Protein AF-A0A5C5DEH4-F1 (afdb_monomer)

pLDDT: mean 75.94, std 17.12, range [36.03, 96.19]

Structure (mmCIF, N/CA/C/O backbone):
data_AF-A0A5C5DEH4-F1
#
_entry.id   AF-A0A5C5DEH4-F1
#
loop_
_atom_site.group_PDB
_atom_site.id
_atom_site.type_symbol
_atom_site.label_atom_id
_atom_site.label_alt_id
_atom_site.label_comp_id
_atom_site.label_asym_id
_atom_site.label_entity_id
_atom_site.label_seq_id
_atom_site.pdbx_PDB_ins_code
_atom_site.Cartn_x
_atom_site.Cartn_y
_atom_site.Cartn_z
_atom_site.occupancy
_atom_site.B_iso_or_equiv
_atom_site.auth_seq_id
_atom_site.auth_comp_id
_atom_site.auth_asym_id
_atom_site.auth_atom_id
_atom_site.pdbx_PDB_model_num
ATOM 1 N N . MET A 1 1 ? -1.082 -19.180 1.171 1.00 37.38 1 MET A N 1
ATOM 2 C CA . MET A 1 1 ? -1.265 -19.792 -0.161 1.00 37.38 1 MET A CA 1
ATOM 3 C C . MET A 1 1 ? -1.704 -18.663 -1.079 1.00 37.38 1 MET A C 1
ATOM 5 O O . MET A 1 1 ? -2.655 -17.980 -0.733 1.00 37.38 1 MET A O 1
ATOM 9 N N . PHE A 1 2 ? -0.924 -18.364 -2.115 1.00 36.03 2 PHE A N 1
ATOM 10 C CA . PHE A 1 2 ? -1.134 -17.233 -3.027 1.00 36.03 2 PHE A CA 1
ATOM 11 C C . PHE A 1 2 ? -2.339 -17.560 -3.925 1.00 36.03 2 PHE A C 1
ATOM 13 O O . PHE A 1 2 ? -2.311 -18.605 -4.573 1.00 36.03 2 PHE A O 1
ATOM 20 N N . ASN A 1 3 ? -3.408 -16.756 -3.894 1.00 38.78 3 ASN A N 1
ATOM 21 C CA . ASN A 1 3 ? -4.596 -16.985 -4.721 1.00 38.78 3 ASN A CA 1
ATOM 22 C C . ASN A 1 3 ? -4.449 -16.210 -6.048 1.00 38.78 3 ASN A C 1
ATOM 24 O O . ASN A 1 3 ? -4.452 -14.983 -6.010 1.00 38.78 3 ASN A O 1
ATOM 28 N N . PRO A 1 4 ? -4.291 -16.881 -7.201 1.00 43.84 4 PRO A N 1
ATOM 29 C CA . PRO A 1 4 ? -4.088 -16.219 -8.490 1.00 43.84 4 PRO A CA 1
ATOM 30 C C . PRO A 1 4 ? -5.355 -15.574 -9.077 1.00 43.84 4 PRO A C 1
ATOM 32 O O . PRO A 1 4 ? -5.254 -14.865 -10.070 1.00 43.84 4 PRO A O 1
ATOM 35 N N . GLU A 1 5 ? -6.541 -15.788 -8.495 1.00 49.38 5 GLU A N 1
ATOM 36 C CA . GLU A 1 5 ? -7.800 -15.190 -8.991 1.00 49.38 5 GLU A CA 1
ATOM 37 C C . GLU A 1 5 ? -8.014 -13.732 -8.554 1.00 49.38 5 GLU A C 1
ATOM 39 O O . GLU A 1 5 ? -9.020 -13.112 -8.881 1.00 49.38 5 GLU A O 1
ATOM 44 N N . VAL A 1 6 ? -7.075 -13.203 -7.781 1.00 49.25 6 VAL A N 1
ATOM 45 C CA . VAL A 1 6 ? -7.305 -12.093 -6.858 1.00 49.25 6 VAL A CA 1
ATOM 46 C C . VAL A 1 6 ? -6.378 -10.904 -7.148 1.00 49.25 6 VAL A C 1
ATOM 48 O O . VAL A 1 6 ? -6.716 -9.737 -6.964 1.00 49.25 6 VAL A O 1
ATOM 51 N N . PHE A 1 7 ? -5.212 -11.196 -7.706 1.00 46.97 7 PHE A N 1
ATOM 52 C CA . PHE A 1 7 ? -4.378 -10.217 -8.375 1.00 46.97 7 PHE A CA 1
ATOM 53 C C . PHE A 1 7 ? -3.646 -10.931 -9.512 1.00 46.97 7 PHE A C 1
ATOM 55 O O . PHE A 1 7 ? -3.293 -12.108 -9.406 1.00 46.97 7 PHE A O 1
ATOM 62 N N . THR A 1 8 ? -3.405 -10.226 -10.612 1.00 56.41 8 THR A N 1
ATOM 63 C CA . THR A 1 8 ? -2.538 -10.735 -11.682 1.00 56.41 8 THR A CA 1
ATOM 64 C C . THR A 1 8 ? -1.183 -10.061 -11.558 1.00 56.41 8 THR A C 1
ATOM 66 O O . THR A 1 8 ? -1.102 -8.834 -11.571 1.00 56.41 8 THR A O 1
ATOM 69 N N . LEU A 1 9 ? -0.127 -10.863 -11.418 1.00 53.75 9 LEU A N 1
ATOM 70 C CA . LEU A 1 9 ? 1.250 -10.389 -11.488 1.00 53.75 9 LEU A CA 1
ATOM 71 C C . LEU A 1 9 ? 1.756 -10.587 -12.919 1.00 53.75 9 LEU A C 1
ATOM 73 O O . LEU A 1 9 ? 2.084 -11.707 -13.312 1.00 53.75 9 LEU A O 1
ATOM 77 N N . ASN A 1 10 ? 1.827 -9.510 -13.693 1.00 55.53 10 ASN A N 1
ATOM 78 C CA . ASN A 1 10 ? 2.373 -9.545 -15.044 1.00 55.53 10 ASN A CA 1
ATOM 79 C C . ASN A 1 10 ? 3.846 -9.153 -15.006 1.00 55.53 10 ASN A C 1
ATOM 81 O O . ASN A 1 10 ? 4.188 -8.019 -14.680 1.00 55.53 10 ASN A O 1
ATOM 85 N N . LEU A 1 11 ? 4.736 -10.073 -15.371 1.00 53.50 11 LEU A N 1
ATOM 86 C CA . LEU A 1 11 ? 6.136 -9.731 -15.590 1.00 53.50 11 LEU A CA 1
ATOM 87 C C . LEU A 1 11 ? 6.254 -9.000 -16.934 1.00 53.50 11 LEU A C 1
ATOM 89 O O . LEU A 1 11 ? 6.162 -9.622 -17.990 1.00 53.50 11 LEU A O 1
ATOM 93 N N . ILE A 1 12 ? 6.444 -7.682 -16.900 1.00 68.12 12 ILE A N 1
ATOM 94 C CA . ILE A 1 12 ? 6.539 -6.857 -18.114 1.00 68.12 12 ILE A CA 1
ATOM 95 C C . ILE A 1 12 ? 7.970 -6.880 -18.666 1.00 68.12 12 ILE A C 1
ATOM 97 O O . ILE A 1 12 ? 8.179 -6.921 -19.876 1.00 68.12 12 ILE A O 1
ATOM 101 N N . THR A 1 13 ? 8.972 -6.902 -17.782 1.00 62.56 13 THR A N 1
ATOM 102 C CA . THR A 1 13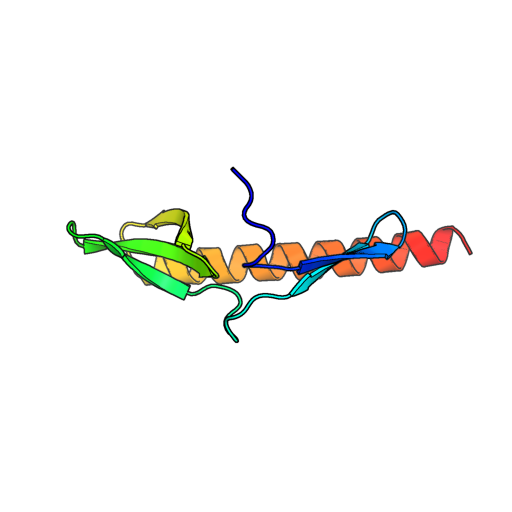 ? 10.389 -7.100 -18.133 1.00 62.56 13 THR A CA 1
ATOM 103 C C . THR A 1 13 ? 11.102 -7.859 -17.013 1.00 62.56 13 THR A C 1
ATOM 105 O O . THR A 1 13 ? 10.537 -8.037 -15.938 1.00 62.56 13 THR A O 1
ATOM 108 N N . GLY A 1 14 ? 12.364 -8.262 -17.216 1.00 65.25 14 GLY A N 1
ATOM 109 C CA . GLY A 1 14 ? 13.130 -9.045 -16.232 1.00 65.25 14 GLY A CA 1
ATOM 110 C C . GLY A 1 14 ? 13.203 -8.456 -14.814 1.00 65.25 14 GLY A C 1
ATOM 111 O O . GLY A 1 14 ? 13.438 -9.210 -13.878 1.00 65.25 14 GLY A O 1
ATOM 112 N N . ASN A 1 15 ? 12.952 -7.150 -14.646 1.00 64.94 15 ASN A N 1
ATOM 113 C CA . ASN A 1 15 ? 12.984 -6.460 -13.351 1.00 64.94 15 ASN A CA 1
ATOM 114 C C . ASN A 1 15 ? 11.713 -5.640 -13.048 1.00 64.94 15 ASN A C 1
ATOM 116 O O . ASN A 1 15 ? 11.723 -4.842 -12.114 1.00 64.94 15 ASN A O 1
ATOM 120 N N . VAL A 1 16 ? 10.647 -5.768 -13.846 1.00 50.44 16 VAL A N 1
ATOM 121 C CA . VAL A 1 16 ? 9.417 -4.975 -13.677 1.00 50.44 16 VAL A CA 1
ATOM 122 C C . VAL A 1 16 ? 8.216 -5.903 -13.691 1.00 50.44 16 VAL A C 1
ATOM 124 O O . VAL A 1 16 ? 7.994 -6.613 -14.674 1.00 50.44 16 VAL A O 1
ATOM 127 N N . ALA A 1 17 ? 7.435 -5.854 -12.615 1.00 64.81 17 ALA A N 1
ATOM 128 C CA . ALA A 1 17 ? 6.160 -6.539 -12.511 1.00 64.81 17 ALA A CA 1
ATOM 129 C C . ALA A 1 17 ? 5.029 -5.522 -12.325 1.00 64.81 17 ALA A C 1
ATOM 131 O O . ALA A 1 17 ? 5.158 -4.571 -11.558 1.00 64.81 17 ALA A O 1
ATOM 132 N N . GLU A 1 18 ? 3.930 -5.737 -13.033 1.00 57.00 18 GLU A N 1
ATOM 133 C CA . GLU A 1 18 ? 2.665 -5.036 -12.856 1.00 57.00 18 GLU A CA 1
ATOM 134 C C . GLU A 1 18 ? 1.761 -5.885 -11.961 1.00 57.00 18 GLU A C 1
ATOM 136 O O . GLU A 1 18 ? 1.659 -7.100 -12.146 1.00 57.00 18 GLU A O 1
ATOM 141 N N . VAL A 1 19 ? 1.122 -5.244 -10.983 1.00 63.12 19 VAL A N 1
ATOM 142 C CA . VAL A 1 19 ? 0.136 -5.873 -10.101 1.00 63.12 19 VAL A CA 1
ATOM 143 C C . VAL A 1 19 ? -1.230 -5.298 -10.450 1.00 63.12 19 VAL A C 1
ATOM 145 O O . VAL A 1 19 ? -1.488 -4.121 -10.211 1.00 63.12 19 VAL A O 1
ATOM 148 N N . ILE A 1 20 ? -2.106 -6.128 -11.007 1.00 60.53 20 ILE A N 1
ATOM 149 C CA . ILE A 1 20 ? -3.506 -5.777 -11.255 1.00 60.53 20 ILE A CA 1
ATOM 150 C C . ILE A 1 20 ? -4.326 -6.296 -10.078 1.00 60.53 20 ILE A C 1
ATOM 152 O O . ILE A 1 20 ? -4.299 -7.495 -9.814 1.00 60.53 20 ILE A O 1
ATOM 156 N N . THR A 1 21 ? -5.047 -5.409 -9.392 1.00 63.03 21 THR A N 1
ATOM 157 C CA . THR A 1 21 ? -5.953 -5.749 -8.280 1.00 63.03 21 THR A CA 1
ATOM 158 C C . THR A 1 21 ? -7.405 -5.522 -8.700 1.00 63.03 21 THR A C 1
ATOM 160 O O . THR A 1 21 ? -7.677 -4.679 -9.556 1.00 63.03 21 THR A O 1
ATOM 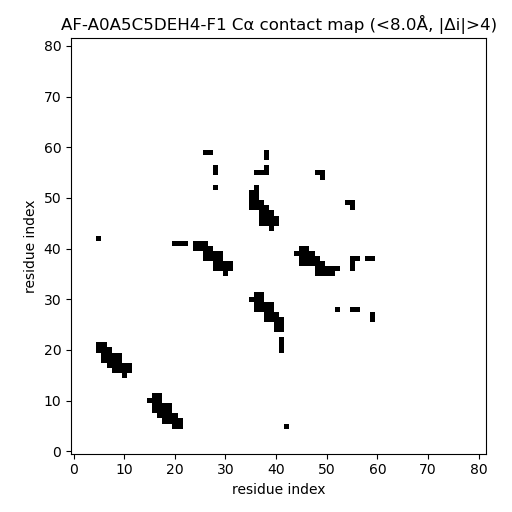163 N N . CYS A 1 22 ? -8.342 -6.257 -8.101 1.00 60.41 22 CYS A N 1
ATOM 164 C CA . CYS A 1 22 ? -9.777 -6.095 -8.345 1.00 60.41 22 CYS A CA 1
ATOM 165 C C . CYS A 1 22 ? -10.343 -4.773 -7.786 1.00 60.41 22 CYS A C 1
ATOM 167 O O . CYS A 1 22 ? -11.421 -4.339 -8.193 1.00 60.41 22 CYS A O 1
ATOM 169 N N . GLU A 1 23 ? -9.623 -4.119 -6.871 1.00 62.31 23 GLU A N 1
ATOM 170 C CA . GLU A 1 23 ? -10.018 -2.864 -6.235 1.00 62.31 23 GLU A CA 1
ATOM 171 C C . GLU A 1 23 ? -9.282 -1.662 -6.857 1.00 62.31 23 GLU A C 1
ATOM 173 O O . GLU A 1 23 ? -8.071 -1.688 -7.080 1.00 62.31 23 GLU A O 1
ATOM 178 N N . ASN A 1 24 ? -10.001 -0.553 -7.076 1.00 67.69 24 ASN A N 1
ATOM 179 C CA . ASN A 1 24 ? -9.444 0.718 -7.578 1.00 67.69 24 ASN A CA 1
ATOM 180 C C . ASN A 1 24 ? -8.674 1.513 -6.500 1.00 67.69 24 ASN A C 1
ATOM 182 O O . ASN A 1 24 ? -8.574 2.739 -6.574 1.00 67.69 24 ASN A O 1
ATOM 186 N N . VAL A 1 25 ? -8.183 0.845 -5.457 1.00 74.31 25 VAL A N 1
ATOM 187 C CA . VAL A 1 25 ? -7.549 1.477 -4.298 1.00 74.31 25 VAL A CA 1
ATOM 188 C C . VAL A 1 25 ? -6.194 0.825 -4.076 1.00 74.31 25 VAL A C 1
ATOM 190 O O . VAL A 1 25 ? -6.106 -0.385 -3.938 1.00 74.31 25 VAL A O 1
ATOM 193 N N . PHE A 1 26 ? -5.129 1.625 -4.031 1.00 80.06 26 PHE A N 1
ATOM 194 C CA . PHE A 1 26 ? -3.779 1.118 -3.777 1.00 80.06 26 PHE A CA 1
ATOM 195 C C . PHE A 1 26 ? -3.642 0.546 -2.356 1.00 80.06 26 PHE A C 1
ATOM 197 O O . PHE A 1 26 ? -3.169 -0.570 -2.181 1.00 80.06 26 PHE A O 1
ATOM 204 N N . ALA A 1 27 ? -4.073 1.307 -1.350 1.00 88.81 27 ALA A N 1
ATOM 205 C CA . ALA A 1 27 ? -4.116 0.910 0.054 1.00 88.81 27 ALA A CA 1
ATOM 206 C C . ALA A 1 27 ? -5.178 1.739 0.789 1.00 88.81 27 ALA A C 1
ATOM 208 O O . ALA A 1 27 ? -5.476 2.868 0.391 1.00 88.81 27 ALA A O 1
ATOM 209 N N . TYR A 1 28 ? -5.735 1.204 1.871 1.00 89.56 28 TYR A N 1
ATOM 210 C CA . TYR A 1 28 ? -6.743 1.873 2.689 1.00 89.56 28 TYR A CA 1
ATOM 211 C C . TYR A 1 28 ? -6.547 1.589 4.178 1.00 89.56 28 TYR A C 1
ATOM 213 O O . TYR A 1 28 ? -5.886 0.630 4.577 1.00 89.56 28 TYR A O 1
ATOM 221 N N . VAL A 1 29 ? -7.140 2.444 5.011 1.00 92.81 29 VAL A N 1
ATOM 222 C CA . VAL A 1 29 ? -7.154 2.256 6.463 1.00 92.81 29 VAL A CA 1
ATOM 223 C C . VAL A 1 29 ? -8.422 1.512 6.867 1.00 92.81 29 VAL A C 1
ATOM 225 O O . VAL A 1 29 ? -9.529 1.924 6.523 1.00 92.81 29 VAL A O 1
ATOM 228 N N . ALA A 1 30 ? -8.265 0.432 7.625 1.00 93.31 30 ALA A N 1
ATOM 229 C CA . ALA A 1 30 ? -9.352 -0.279 8.291 1.00 93.31 30 ALA A CA 1
ATOM 230 C C . ALA A 1 30 ? -9.135 -0.257 9.806 1.00 93.31 30 ALA A C 1
ATOM 232 O O . ALA A 1 30 ? -8.000 -0.210 10.260 1.00 93.31 30 ALA A O 1
ATOM 233 N N . PHE A 1 31 ? -10.200 -0.319 10.599 1.00 93.44 31 PHE A N 1
ATOM 234 C CA . PHE A 1 31 ? -10.085 -0.410 12.055 1.00 93.44 31 PHE A CA 1
ATOM 235 C C . PHE A 1 31 ? -10.376 -1.834 12.507 1.00 93.44 31 PHE A C 1
ATOM 237 O O . PHE A 1 31 ? -11.304 -2.466 12.000 1.00 93.44 31 PHE A O 1
ATOM 244 N N . ASP A 1 32 ? -9.584 -2.350 13.443 1.00 90.38 32 ASP A N 1
ATOM 245 C CA . ASP A 1 32 ? -9.905 -3.621 14.083 1.00 90.38 32 ASP A CA 1
ATOM 246 C C . ASP A 1 32 ? -10.893 -3.455 15.242 1.00 90.38 32 ASP A C 1
ATOM 248 O O . ASP A 1 32 ? -11.254 -2.349 15.644 1.00 90.38 32 ASP A O 1
ATOM 252 N N . ASN A 1 33 ? -11.317 -4.584 15.811 1.00 92.06 33 ASN A N 1
ATOM 253 C CA . ASN A 1 33 ? -12.273 -4.618 16.921 1.00 92.06 33 ASN A CA 1
ATOM 254 C C . ASN A 1 33 ? -11.758 -3.935 18.202 1.00 92.06 33 ASN A C 1
ATOM 256 O O . ASN A 1 33 ? -12.526 -3.752 19.141 1.00 92.06 33 ASN A O 1
ATOM 260 N N . THR A 1 34 ? -10.468 -3.593 18.263 1.00 91.31 34 THR A N 1
ATOM 261 C CA . THR A 1 34 ? -9.846 -2.877 19.385 1.00 91.31 34 THR A CA 1
ATOM 262 C C . THR A 1 34 ? -9.677 -1.383 19.110 1.00 91.31 34 THR A C 1
ATOM 264 O O . THR A 1 34 ? -9.177 -0.663 19.967 1.00 91.31 34 THR A O 1
ATOM 267 N N . GLY A 1 35 ? -10.121 -0.903 17.943 1.00 91.00 35 GLY A N 1
ATOM 268 C CA . GLY A 1 35 ? -10.028 0.501 17.544 1.00 91.00 35 GLY A CA 1
ATOM 269 C C . GLY A 1 35 ? -8.667 0.896 16.971 1.00 91.00 35 GLY A C 1
ATOM 270 O O . GLY A 1 35 ? -8.474 2.064 16.645 1.00 91.00 35 GLY A O 1
ATOM 271 N N . ASN A 1 36 ? -7.740 -0.053 16.803 1.00 93.69 36 ASN A N 1
ATOM 272 C CA . ASN A 1 36 ? -6.461 0.218 16.157 1.00 93.69 36 ASN A CA 1
ATOM 273 C C . ASN A 1 36 ? -6.654 0.338 14.643 1.00 93.69 36 ASN A C 1
ATOM 275 O O . ASN A 1 36 ? -7.339 -0.484 14.025 1.00 93.69 36 ASN A O 1
ATOM 279 N N . ALA A 1 37 ? -6.017 1.343 14.047 1.00 95.31 37 ALA A N 1
ATOM 280 C CA . ALA A 1 37 ? -5.964 1.507 12.604 1.00 95.31 37 ALA A CA 1
ATOM 281 C C . ALA A 1 37 ? -5.044 0.443 11.989 1.00 95.31 37 ALA A C 1
ATOM 283 O O . ALA A 1 37 ? -4.037 0.056 12.571 1.00 95.31 37 ALA A O 1
ATOM 284 N N . GLN A 1 38 ? -5.376 -0.037 10.802 1.00 95.19 38 GLN A N 1
ATOM 285 C CA . GLN A 1 38 ? -4.626 -1.039 10.058 1.00 95.19 38 GLN A CA 1
ATOM 286 C C . GLN A 1 38 ? -4.462 -0.553 8.631 1.00 95.19 38 GLN A C 1
ATOM 288 O O . GLN A 1 38 ? -5.449 -0.179 7.997 1.00 95.19 38 GLN A O 1
ATOM 293 N N . VAL A 1 39 ? -3.238 -0.599 8.116 1.00 93.69 39 VAL A N 1
ATOM 294 C CA . VAL A 1 39 ? -3.013 -0.414 6.682 1.00 93.69 39 VAL A CA 1
ATOM 295 C C . VAL A 1 39 ? -3.322 -1.731 5.989 1.00 93.69 39 VAL A C 1
ATOM 297 O O . VAL A 1 39 ? -2.699 -2.759 6.274 1.00 93.69 39 VAL A O 1
ATOM 300 N N . LYS A 1 40 ? -4.304 -1.691 5.093 1.00 90.31 40 LYS A N 1
ATOM 301 C CA . LYS A 1 40 ? -4.689 -2.814 4.254 1.00 90.31 40 LYS A CA 1
ATOM 302 C C . LYS A 1 40 ? -4.410 -2.496 2.800 1.00 90.31 40 LYS A C 1
ATOM 304 O O . LYS A 1 40 ? -4.711 -1.407 2.318 1.00 90.31 40 LYS A O 1
ATOM 309 N N . PHE A 1 41 ? -3.854 -3.476 2.116 1.00 85.69 41 PHE A N 1
ATOM 310 C CA . PHE A 1 41 ? -3.885 -3.520 0.667 1.00 85.69 41 PHE A CA 1
ATOM 311 C C . PHE A 1 41 ? -5.147 -4.273 0.237 1.00 85.69 41 PHE A C 1
ATOM 313 O O . PHE A 1 41 ? -5.751 -4.976 1.065 1.00 85.69 41 PHE A O 1
ATOM 320 N N . PRO A 1 42 ? -5.554 -4.136 -1.034 1.00 80.69 42 PRO A N 1
ATOM 321 C CA . PRO A 1 42 ? -6.585 -4.977 -1.611 1.00 80.69 42 PRO A CA 1
ATOM 322 C C . PRO A 1 42 ? -6.405 -6.443 -1.230 1.00 80.69 42 PRO A C 1
ATOM 324 O O . PRO A 1 42 ? -5.289 -6.919 -0.991 1.00 80.69 42 PRO A O 1
ATOM 327 N N . GLU A 1 43 ? -7.529 -7.153 -1.165 1.00 71.81 43 GLU A N 1
ATOM 328 C CA . GLU A 1 43 ? -7.537 -8.608 -0.976 1.00 71.81 43 GLU A CA 1
ATOM 329 C C . GLU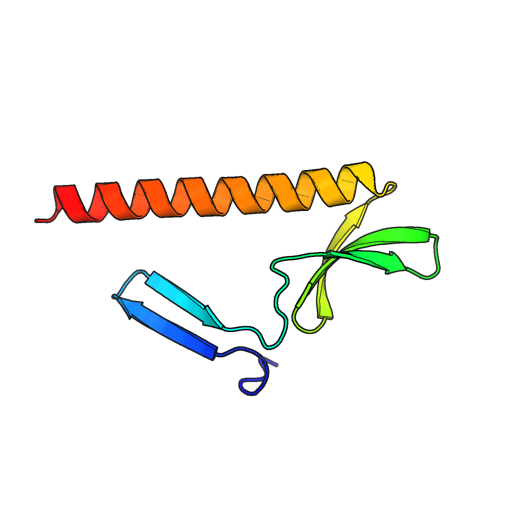 A 1 43 ? -7.129 -9.060 0.430 1.00 71.81 43 GLU A C 1
ATOM 331 O O . GLU A 1 43 ? -6.677 -10.179 0.678 1.00 71.81 43 GLU A O 1
ATOM 336 N N . GLY A 1 44 ? -7.338 -8.165 1.396 1.00 75.00 44 GLY A N 1
ATOM 337 C CA . GLY A 1 44 ? -7.228 -8.461 2.819 1.00 75.00 44 GLY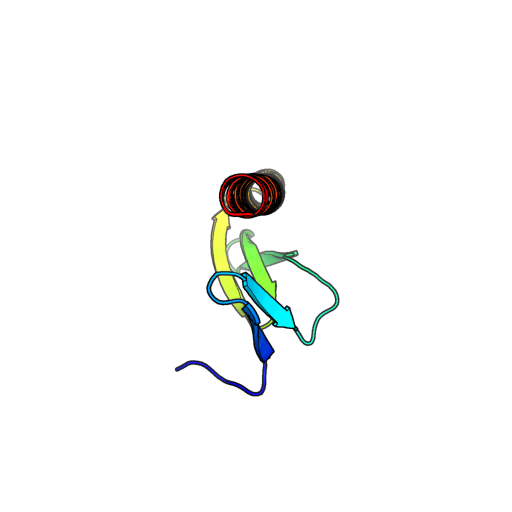 A CA 1
ATOM 338 C C . GLY A 1 44 ? -5.795 -8.556 3.335 1.00 75.00 44 GLY A C 1
ATOM 339 O O . GLY A 1 44 ? -5.601 -8.897 4.507 1.00 75.00 44 GLY A O 1
ATOM 340 N N . ILE A 1 45 ? -4.795 -8.223 2.512 1.00 82.69 45 ILE A N 1
ATOM 341 C CA . ILE A 1 45 ? -3.403 -8.157 2.955 1.00 82.69 45 ILE A CA 1
ATOM 342 C C . ILE A 1 45 ? -3.292 -7.040 3.992 1.00 82.69 45 ILE A C 1
ATOM 344 O O . ILE A 1 45 ? -3.551 -5.872 3.714 1.00 82.69 45 ILE A O 1
ATOM 348 N N . THR A 1 46 ? -2.905 -7.416 5.207 1.00 89.56 46 THR A N 1
ATOM 349 C CA . THR A 1 46 ? -2.694 -6.477 6.309 1.00 89.56 46 THR A CA 1
ATOM 350 C C . THR A 1 46 ? -1.200 -6.246 6.468 1.00 89.56 46 THR A C 1
ATOM 352 O O . THR A 1 46 ? -0.458 -7.200 6.689 1.00 89.56 46 THR A O 1
ATOM 355 N N . HIS A 1 47 ? -0.776 -4.991 6.337 1.00 87.56 47 HIS A N 1
ATOM 356 C CA . HIS A 1 47 ? 0.626 -4.590 6.455 1.00 87.56 47 HIS A CA 1
ATOM 357 C C . HIS A 1 47 ? 1.041 -4.447 7.918 1.00 87.56 47 HIS A C 1
ATOM 359 O O . HIS A 1 47 ? 1.898 -5.182 8.399 1.00 87.56 47 HIS A O 1
ATOM 365 N N . GLU A 1 48 ? 0.391 -3.530 8.638 1.00 91.31 48 GLU A N 1
ATOM 366 C CA . GLU A 1 48 ? 0.752 -3.171 10.011 1.00 91.31 48 GLU A CA 1
ATOM 367 C C . GLU A 1 48 ? -0.422 -2.497 10.745 1.00 91.31 48 GLU A C 1
ATOM 369 O O . GLU A 1 48 ? -1.397 -2.056 10.119 1.00 91.31 48 GLU A O 1
ATOM 374 N N . LYS A 1 49 ? -0.340 -2.448 12.083 1.00 93.38 49 LYS A N 1
ATOM 375 C CA . LYS A 1 49 ? -1.305 -1.783 12.967 1.00 93.38 49 LYS A CA 1
ATOM 376 C C . LYS A 1 49 ? -0.730 -0.490 13.539 1.00 93.38 49 LYS A C 1
ATOM 378 O O . LYS A 1 49 ? 0.439 -0.428 13.893 1.00 93.38 49 LYS A O 1
ATOM 383 N N . PHE A 1 50 ? -1.594 0.498 13.720 1.00 95.06 50 PHE A N 1
ATOM 384 C CA . PHE A 1 50 ? -1.262 1.837 14.174 1.00 95.06 50 PHE A CA 1
ATOM 385 C C . PHE A 1 50 ? -2.255 2.293 15.241 1.00 95.06 50 PHE A C 1
ATOM 387 O O . PHE A 1 50 ? -3.457 2.043 15.141 1.00 95.06 50 PHE A O 1
ATOM 394 N N . GLU A 1 51 ? -1.762 3.023 16.238 1.00 93.38 51 GLU A N 1
ATOM 395 C CA . GLU A 1 51 ? -2.595 3.575 17.317 1.00 93.38 51 GLU A CA 1
ATOM 396 C C . GLU A 1 51 ? -3.558 4.665 16.820 1.00 93.38 51 GLU A C 1
ATOM 398 O O . GLU A 1 51 ? -4.562 4.962 17.462 1.00 93.38 51 GLU A O 1
ATOM 403 N N . THR A 1 52 ? -3.262 5.285 15.672 1.00 93.56 52 THR A N 1
ATOM 404 C CA . THR A 1 52 ? -4.076 6.368 15.110 1.00 93.56 52 THR A CA 1
ATOM 405 C C . THR A 1 52 ? -4.257 6.226 13.604 1.00 93.56 52 THR A C 1
ATOM 407 O O . THR A 1 52 ? -3.382 5.729 12.893 1.00 93.56 52 THR A O 1
ATOM 410 N N . ASN A 1 53 ? -5.376 6.756 13.100 1.00 94.50 53 ASN A N 1
ATOM 411 C CA . ASN A 1 53 ? -5.624 6.890 11.663 1.00 94.50 53 ASN A CA 1
ATOM 412 C C . ASN A 1 53 ? -4.515 7.696 10.960 1.00 94.50 53 ASN A C 1
ATOM 414 O O . ASN A 1 53 ? -4.065 7.332 9.881 1.00 94.50 53 ASN A O 1
ATOM 418 N N . GLY A 1 54 ? -4.037 8.773 11.594 1.00 95.06 54 GLY A N 1
ATOM 419 C CA . GLY A 1 54 ? -2.977 9.616 11.035 1.00 95.06 54 GLY A CA 1
ATOM 420 C C . GLY A 1 54 ? -1.667 8.855 10.822 1.00 95.06 54 GLY A C 1
ATOM 421 O O . GLY A 1 54 ? -1.041 9.000 9.778 1.00 95.06 54 GLY A O 1
ATOM 422 N N . ALA A 1 55 ? -1.284 7.994 11.768 1.00 96.19 55 ALA A N 1
ATOM 423 C CA . ALA A 1 55 ? -0.100 7.151 11.622 1.00 96.19 55 ALA A CA 1
ATOM 424 C C . ALA A 1 55 ? -0.254 6.123 10.485 1.00 96.19 55 ALA A C 1
ATOM 426 O O . ALA A 1 55 ? 0.671 5.960 9.693 1.00 96.19 55 ALA A O 1
ATOM 427 N N . ALA A 1 56 ? -1.434 5.512 10.336 1.00 95.94 56 ALA A N 1
ATOM 428 C CA . ALA A 1 56 ? -1.715 4.602 9.223 1.00 95.94 56 ALA A CA 1
ATOM 429 C C . ALA A 1 56 ? -1.683 5.310 7.853 1.00 95.94 56 ALA A C 1
ATOM 431 O O . ALA A 1 56 ? -1.125 4.785 6.892 1.00 95.94 56 ALA A O 1
ATOM 432 N N . LEU A 1 57 ? -2.231 6.526 7.756 1.00 93.69 57 LEU A N 1
ATOM 433 C CA . LEU A 1 57 ? -2.174 7.331 6.530 1.00 93.69 57 LEU A CA 1
ATOM 434 C C . LEU A 1 57 ? -0.741 7.746 6.173 1.00 93.69 57 LEU A C 1
ATOM 436 O O . LEU A 1 57 ? -0.362 7.693 5.003 1.00 93.69 57 LEU A O 1
ATOM 440 N N . ASN A 1 58 ? 0.067 8.116 7.171 1.00 95.81 58 ASN A N 1
ATOM 441 C CA . ASN A 1 58 ? 1.485 8.414 6.967 1.00 95.81 58 ASN A CA 1
ATOM 442 C C . ASN A 1 58 ? 2.246 7.193 6.440 1.00 95.81 58 ASN A C 1
ATOM 444 O O . ASN A 1 58 ? 3.108 7.345 5.576 1.00 95.81 58 ASN A O 1
ATOM 448 N N . GLU A 1 59 ? 1.910 5.991 6.913 1.00 95.69 59 GLU A N 1
ATOM 449 C CA . GLU A 1 59 ? 2.510 4.763 6.397 1.00 95.69 59 GLU A CA 1
ATOM 450 C C . GLU A 1 59 ? 2.128 4.510 4.934 1.00 95.69 59 GLU A C 1
ATOM 452 O O . GLU A 1 59 ? 3.005 4.227 4.119 1.00 95.69 59 GLU A O 1
ATOM 457 N N . ILE A 1 60 ? 0.855 4.689 4.560 1.00 91.50 60 ILE A N 1
ATOM 458 C CA . ILE A 1 60 ? 0.424 4.581 3.154 1.00 91.50 60 ILE A CA 1
ATOM 459 C C . ILE A 1 60 ? 1.223 5.549 2.271 1.00 91.50 60 ILE A C 1
ATOM 461 O O . ILE A 1 60 ? 1.733 5.154 1.221 1.00 91.50 60 ILE A O 1
ATOM 465 N N . ALA A 1 61 ? 1.386 6.800 2.711 1.00 90.00 61 ALA A N 1
ATOM 466 C CA . ALA A 1 61 ? 2.182 7.789 1.990 1.00 90.00 61 ALA A CA 1
ATOM 467 C C . ALA A 1 61 ? 3.661 7.378 1.887 1.00 90.00 61 ALA A C 1
ATOM 469 O O . ALA A 1 61 ? 4.256 7.488 0.817 1.00 90.00 61 ALA A O 1
ATOM 470 N N . ARG A 1 62 ? 4.255 6.857 2.968 1.00 94.50 62 ARG A N 1
ATOM 471 C CA . ARG A 1 62 ? 5.644 6.373 2.976 1.00 94.50 62 ARG A CA 1
ATOM 472 C C . ARG A 1 62 ? 5.857 5.253 1.960 1.00 94.50 62 ARG A C 1
ATOM 474 O O . ARG A 1 62 ? 6.833 5.290 1.214 1.00 94.50 62 ARG A O 1
ATOM 481 N N . ILE A 1 63 ? 4.952 4.277 1.915 1.00 90.56 63 ILE A N 1
ATOM 482 C CA . ILE A 1 63 ? 5.018 3.163 0.961 1.00 90.56 63 ILE A CA 1
ATOM 483 C C . ILE A 1 63 ? 4.887 3.685 -0.474 1.00 90.56 63 ILE A C 1
ATOM 485 O O . ILE A 1 63 ? 5.645 3.261 -1.344 1.00 90.56 63 ILE A O 1
ATOM 489 N N . TRP A 1 64 ? 3.993 4.648 -0.716 1.00 87.62 64 TRP A N 1
ATOM 490 C CA . TRP A 1 64 ? 3.868 5.290 -2.024 1.00 87.62 64 TRP A CA 1
ATOM 491 C C . TRP A 1 64 ? 5.171 5.968 -2.469 1.00 87.62 64 TRP A C 1
ATOM 493 O O . TRP A 1 64 ? 5.625 5.746 -3.590 1.00 87.62 64 TRP A O 1
A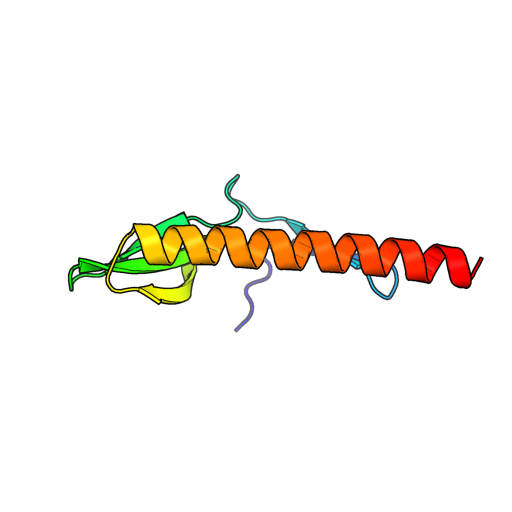TOM 503 N N . PHE A 1 65 ? 5.825 6.730 -1.588 1.00 84.62 65 PHE A N 1
ATOM 504 C CA . PHE A 1 65 ? 7.112 7.354 -1.910 1.00 84.62 65 PHE A CA 1
ATOM 505 C C . PHE A 1 65 ? 8.208 6.327 -2.212 1.00 84.62 65 PHE A C 1
ATOM 507 O O . PHE A 1 65 ? 8.959 6.516 -3.162 1.00 84.62 65 PHE A O 1
ATOM 514 N N . LEU A 1 66 ? 8.257 5.207 -1.484 1.00 84.69 66 LEU A N 1
ATOM 515 C CA . LEU A 1 66 ? 9.209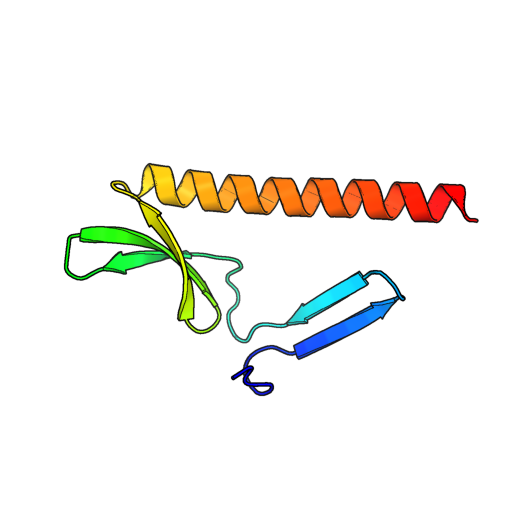 4.131 -1.780 1.00 84.69 66 LEU A CA 1
ATOM 516 C C . LEU A 1 66 ? 9.000 3.517 -3.169 1.00 84.69 66 LEU A C 1
ATOM 518 O O . LEU A 1 66 ? 9.973 3.158 -3.831 1.00 84.69 66 LEU A O 1
ATOM 522 N N . ILE A 1 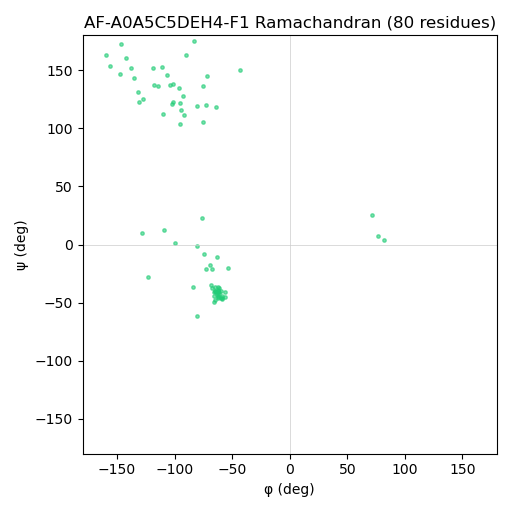67 ? 7.747 3.393 -3.612 1.00 82.50 67 ILE A N 1
ATOM 523 C CA . ILE A 1 67 ? 7.428 2.919 -4.962 1.00 82.50 67 ILE A CA 1
ATOM 524 C C . ILE A 1 67 ? 7.938 3.922 -6.000 1.00 82.50 67 ILE A C 1
ATOM 526 O O . ILE A 1 67 ? 8.640 3.518 -6.926 1.00 82.50 67 ILE A O 1
ATOM 530 N N . LEU A 1 68 ? 7.664 5.218 -5.817 1.00 79.56 68 LEU A N 1
ATOM 531 C CA . LEU A 1 68 ? 8.150 6.264 -6.725 1.00 79.56 68 LEU A CA 1
ATOM 532 C C . LEU A 1 68 ? 9.685 6.290 -6.815 1.00 79.56 68 LEU A C 1
ATOM 534 O O . LEU A 1 68 ? 10.236 6.346 -7.917 1.00 79.56 68 LEU A O 1
ATOM 538 N N . ASP A 1 69 ? 10.377 6.183 -5.679 1.00 78.88 69 ASP A N 1
ATOM 539 C CA . ASP A 1 69 ? 11.842 6.131 -5.636 1.00 78.88 69 ASP A CA 1
ATOM 540 C C . ASP A 1 69 ? 12.380 4.901 -6.388 1.00 78.88 69 ASP A C 1
ATOM 542 O O . ASP A 1 69 ? 13.343 4.990 -7.158 1.00 78.88 69 ASP A O 1
ATOM 546 N N . ALA A 1 70 ? 11.746 3.737 -6.207 1.00 77.25 70 ALA A N 1
ATOM 547 C CA . ALA A 1 70 ? 12.120 2.510 -6.905 1.00 77.25 70 ALA A CA 1
ATOM 548 C C . ALA A 1 70 ? 11.905 2.617 -8.425 1.00 77.25 70 ALA A C 1
ATOM 550 O O . ALA A 1 70 ? 12.753 2.162 -9.202 1.00 77.25 70 ALA A O 1
ATOM 551 N N . GLU A 1 71 ? 10.815 3.249 -8.866 1.00 75.12 71 GLU A N 1
ATOM 552 C CA . GLU A 1 71 ? 10.558 3.525 -10.281 1.00 75.12 71 GLU A CA 1
ATOM 553 C C . GLU A 1 71 ? 11.622 4.447 -10.887 1.00 75.12 71 GLU A C 1
ATOM 555 O O . GLU A 1 71 ? 12.118 4.183 -11.988 1.00 75.12 71 GLU A O 1
ATOM 560 N N . GLU A 1 72 ? 12.006 5.513 -10.181 1.00 79.50 72 GLU A N 1
ATOM 561 C CA . GLU A 1 72 ? 13.053 6.431 -10.635 1.00 79.50 72 GLU A CA 1
ATOM 562 C C . GLU A 1 72 ? 14.407 5.717 -10.765 1.00 79.50 72 GLU A C 1
ATOM 564 O O . GLU A 1 72 ? 15.098 5.848 -11.782 1.00 79.50 72 GLU A O 1
ATOM 569 N N . LEU A 1 73 ? 14.774 4.906 -9.769 1.00 75.31 73 LEU A N 1
ATOM 570 C CA . LEU A 1 73 ? 15.997 4.102 -9.801 1.00 75.31 73 LEU A CA 1
ATOM 571 C C . LEU A 1 73 ? 15.994 3.088 -10.951 1.00 75.31 73 LEU A C 1
ATOM 573 O O . LEU A 1 73 ? 17.025 2.892 -11.601 1.00 75.31 73 LEU A O 1
ATOM 577 N N . SER A 1 74 ? 14.850 2.458 -11.222 1.00 73.00 74 SER A N 1
ATOM 578 C CA . SER A 1 74 ? 14.693 1.511 -12.329 1.00 73.00 74 SER A CA 1
ATOM 579 C C . SER A 1 74 ? 14.924 2.187 -13.684 1.00 73.00 74 SER A C 1
ATOM 581 O O . SER A 1 74 ? 15.714 1.694 -14.494 1.00 73.00 74 SER A O 1
ATOM 583 N N . LYS A 1 75 ? 14.337 3.373 -13.903 1.00 74.56 75 LYS A N 1
ATOM 584 C CA . LYS A 1 75 ? 14.528 4.163 -15.134 1.00 74.56 75 LYS A CA 1
ATOM 585 C C . LYS A 1 75 ? 16.001 4.513 -15.362 1.00 74.56 75 LYS A C 1
ATOM 587 O O . LYS A 1 75 ? 16.525 4.249 -16.442 1.00 74.56 75 LYS A O 1
ATOM 592 N N . LYS A 1 76 ? 16.697 4.997 -14.325 1.00 75.81 76 LYS A N 1
ATOM 593 C CA . LYS A 1 76 ? 18.136 5.319 -14.396 1.00 75.81 76 LYS A CA 1
ATOM 594 C C . LYS A 1 76 ? 18.993 4.100 -14.751 1.00 75.81 76 LYS A C 1
ATOM 596 O O . LYS A 1 76 ? 19.930 4.211 -15.535 1.00 75.81 76 LYS A O 1
ATOM 601 N N . ARG A 1 77 ? 18.680 2.915 -14.210 1.00 64.56 77 ARG A N 1
ATOM 602 C CA . ARG A 1 77 ? 19.418 1.681 -14.542 1.00 64.56 77 ARG A CA 1
ATOM 603 C C . ARG A 1 77 ? 19.262 1.279 -16.007 1.00 64.56 77 ARG A C 1
ATOM 605 O O . ARG A 1 77 ? 20.232 0.795 -16.585 1.00 64.56 77 ARG A O 1
ATOM 612 N N . ILE A 1 78 ? 18.082 1.477 -16.595 1.00 61.19 78 ILE A N 1
ATOM 613 C CA . ILE A 1 78 ? 17.820 1.167 -18.008 1.00 61.19 78 ILE A CA 1
ATOM 614 C C . ILE A 1 78 ? 18.613 2.103 -18.931 1.00 61.19 78 ILE A C 1
ATOM 616 O O . ILE A 1 78 ? 19.117 1.649 -19.952 1.00 61.19 78 ILE A O 1
ATOM 620 N N . GLU A 1 79 ? 18.766 3.380 -18.575 1.00 59.69 79 GLU A N 1
ATOM 621 C CA . GLU A 1 79 ? 19.549 4.346 -19.364 1.00 59.69 79 GLU A CA 1
ATOM 622 C C . GLU A 1 79 ? 21.054 4.052 -19.361 1.00 59.69 79 GLU A C 1
ATOM 624 O O . GLU A 1 79 ? 21.708 4.242 -20.377 1.00 59.69 79 GLU A O 1
ATOM 629 N N . VAL A 1 80 ? 21.602 3.541 -18.255 1.00 59.47 80 VAL A N 1
ATOM 630 C CA . VAL A 1 80 ? 23.033 3.186 -18.149 1.00 59.47 80 VAL A CA 1
ATOM 631 C C . VAL A 1 80 ? 23.394 1.921 -18.947 1.00 59.47 80 VAL A C 1
ATOM 633 O O . VAL A 1 80 ? 24.561 1.713 -19.264 1.00 59.47 80 VAL A O 1
ATOM 636 N N . HIS A 1 81 ? 22.414 1.072 -19.269 1.00 54.00 81 HIS A N 1
ATOM 637 C CA . HIS A 1 81 ? 22.623 -0.198 -19.983 1.00 54.00 81 HIS A CA 1
ATOM 638 C C . HIS A 1 81 ? 22.093 -0.187 -21.431 1.00 54.00 81 HIS A C 1
ATOM 640 O O . HIS A 1 81 ? 21.988 -1.253 -22.041 1.00 54.00 81 HIS A O 1
ATOM 646 N N . LYS A 1 82 ? 21.743 0.986 -21.971 1.00 50.38 82 LYS A N 1
ATOM 647 C CA . LYS A 1 82 ? 21.480 1.205 -23.403 1.00 50.38 82 LYS A CA 1
ATOM 648 C C . LYS A 1 82 ? 22.717 1.772 -24.086 1.00 50.38 82 LYS A C 1
ATOM 650 O O . LYS A 1 82 ? 22.923 1.402 -25.261 1.00 50.38 82 LYS A O 1
#

Mean predicted aligned error: 9.55 Å

Nearest PDB structures (foldseek):
  8hr5-assembly1_A  TM=5.679E-01  e=1.963E+00  Clostridium novyi
  6nr8-assembly1_5  TM=3.945E-01  e=7.351E+00  Homo sapiens
  6nrb-assembly1_5  TM=2.749E-01  e=3.369E+00  Homo sapiens

Solvent-accessible surface area (back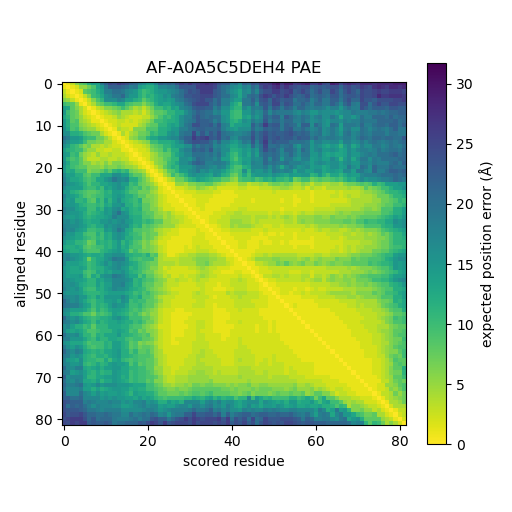bone atoms only — not comparable to full-atom values): 5004 Å² total; per-residue (Å²): 133,89,65,71,93,59,41,49,78,44,74,78,48,103,89,40,72,48,79,48,58,88,53,102,50,81,64,47,80,45,67,48,100,84,65,35,19,25,32,27,36,64,93,77,44,69,77,52,79,25,87,36,63,67,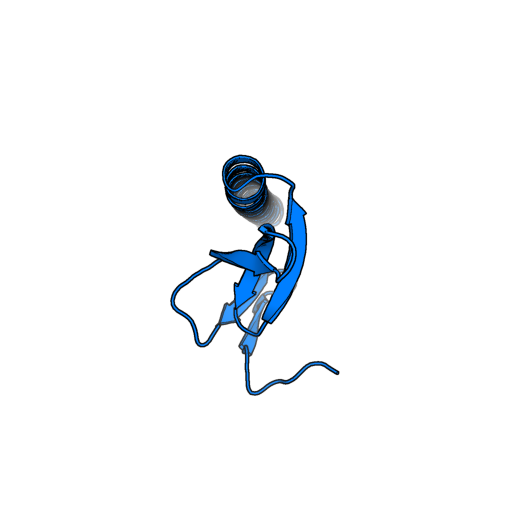57,29,51,51,48,55,51,51,54,52,50,52,51,54,53,51,52,53,55,52,54,55,54,54,64,76,75,108

Foldseek 3Di:
DDDCVAWPWDCPDPPDTDIHGPDPDQWDWDADPVRWIWIDGGPGDTDDTHNDPVVSVVVVVVVVVVVVVVVVVVVVVVVVVD

Radius of gyration: 15.7 Å; Cα contacts (8 Å, |Δi|>4): 89; chains: 1; bounding box: 35×29×43 Å

Secondary structure (DSSP, 8-state):
---TTTEEEEEEETTEEEEEESSS-S-EEEE-TTS-EEEE-GGG-EEEEESSHHHHHHHHHHHHHHHHHHHHHHHHHHHHT-

Sequence (82 aa):
MFNPEVFTLNLITGNVAEVITCENVFAYVAFDNTGNAQVKFPEGITHEKFETNGAALNEIARIWFLILDAEELSKKRIEVHK